Protein AF-A0A1M6JAI4-F1 (afdb_monomer_lite)

Foldseek 3Di:
DDPVVVVVLLVLLLVLLVLLLDALVVVVVCCVPDFPVVSLVSLCVSPVVCLVVCPVLVLDDPVLSVLSVLLNVLVVVVCVVVDGDDSCVSVDPSSNVSNVSSVVSSVRNVVRPSVVSCVPRPD

Radius of gyration: 14.9 Å; chains: 1; bounding box: 36×25×41 Å

Structure (mmCIF, N/CA/C/O backbone):
data_AF-A0A1M6JAI4-F1
#
_entry.id   AF-A0A1M6JAI4-F1
#
loop_
_atom_site.group_PDB
_atom_site.id
_atom_site.type_symbol
_atom_site.label_atom_id
_atom_site.label_alt_id
_atom_site.label_comp_id
_atom_site.label_asym_id
_atom_site.label_entity_id
_atom_site.label_seq_id
_atom_site.pdbx_PDB_ins_code
_atom_site.Cartn_x
_atom_site.Cartn_y
_atom_site.Cartn_z
_atom_site.occupancy
_atom_site.B_iso_or_equiv
_atom_site.auth_seq_id
_atom_site.auth_comp_id
_atom_site.auth_asym_id
_atom_site.auth_atom_id
_atom_site.pdbx_PDB_model_num
ATOM 1 N N . MET A 1 1 ? -0.455 4.300 23.136 1.00 67.06 1 MET A N 1
ATOM 2 C CA . MET A 1 1 ? -0.287 5.258 22.031 1.00 67.06 1 MET A CA 1
ATOM 3 C C . MET A 1 1 ? -1.417 6.248 22.186 1.00 67.06 1 MET A C 1
ATOM 5 O O . MET A 1 1 ? -2.537 5.793 22.377 1.00 67.06 1 MET A O 1
ATOM 9 N N . ASP A 1 2 ? -1.112 7.537 22.269 1.00 78.56 2 ASP A N 1
ATOM 10 C CA . ASP A 1 2 ? -2.148 8.571 22.363 1.00 78.56 2 ASP A CA 1
ATOM 11 C C . ASP A 1 2 ? -2.880 8.752 21.020 1.00 78.56 2 ASP A C 1
ATOM 13 O O . ASP A 1 2 ? -2.452 8.234 19.982 1.00 78.56 2 ASP A O 1
ATOM 17 N N . ASN A 1 3 ? -4.012 9.459 21.058 1.00 75.88 3 ASN A N 1
ATOM 18 C CA . ASN A 1 3 ? -4.882 9.660 19.898 1.00 75.88 3 ASN A CA 1
ATOM 19 C C . ASN A 1 3 ? -4.168 10.421 18.770 1.00 75.88 3 ASN A C 1
ATOM 21 O O . ASN A 1 3 ? -4.330 10.074 17.604 1.00 75.88 3 ASN A O 1
ATOM 25 N N . GLU A 1 4 ? -3.337 11.412 19.105 1.00 82.00 4 GLU A N 1
ATOM 26 C CA . GLU A 1 4 ? -2.576 12.200 18.126 1.00 82.00 4 GLU A CA 1
ATOM 27 C C . GLU A 1 4 ? -1.593 11.327 17.340 1.00 82.00 4 GLU A C 1
ATOM 29 O O . GLU A 1 4 ? -1.504 11.426 16.113 1.00 82.00 4 GLU A O 1
ATOM 34 N N . THR A 1 5 ? -0.907 10.409 18.024 1.00 84.62 5 THR A N 1
ATOM 35 C CA . THR A 1 5 ? -0.013 9.452 17.371 1.00 84.62 5 THR A CA 1
ATOM 36 C C . THR A 1 5 ? -0.791 8.521 16.437 1.00 84.62 5 THR A C 1
ATOM 38 O O . THR A 1 5 ? -0.329 8.254 15.330 1.00 84.62 5 THR A O 1
ATOM 41 N N . PHE A 1 6 ? -1.981 8.052 16.831 1.00 84.31 6 PHE A N 1
ATOM 42 C CA . PHE A 1 6 ? -2.822 7.208 15.971 1.00 84.31 6 PHE A CA 1
ATOM 43 C C . PHE A 1 6 ? -3.264 7.923 14.689 1.00 84.31 6 PHE A C 1
ATOM 45 O O . PHE A 1 6 ? -3.165 7.336 13.610 1.00 84.31 6 PHE A O 1
ATOM 52 N N . ILE A 1 7 ? -3.691 9.186 14.794 1.00 85.94 7 ILE A N 1
ATOM 53 C CA . ILE A 1 7 ? -4.071 10.015 13.637 1.00 85.94 7 ILE A CA 1
ATOM 54 C C . ILE A 1 7 ? -2.883 10.158 12.691 1.00 85.94 7 ILE A C 1
ATOM 56 O O . ILE A 1 7 ? -2.994 9.868 11.500 1.00 85.94 7 ILE A O 1
ATOM 60 N N . LEU A 1 8 ? -1.722 10.535 13.22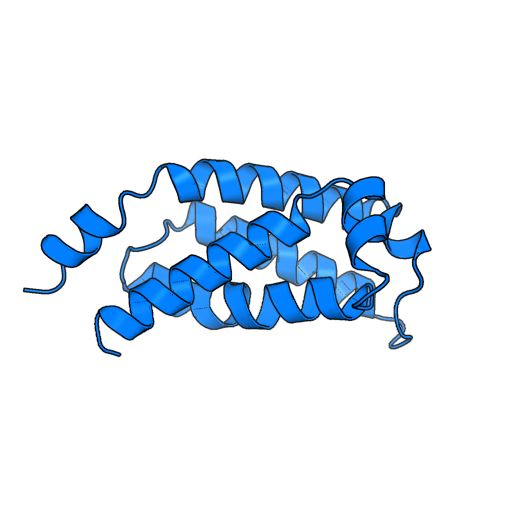7 1.00 89.50 8 LEU A N 1
ATOM 61 C CA . LEU A 1 8 ? -0.523 10.748 12.424 1.00 89.50 8 LEU A CA 1
ATOM 62 C C . LEU A 1 8 ? -0.068 9.468 11.709 1.00 89.50 8 LEU A C 1
ATOM 64 O O . LEU A 1 8 ? 0.327 9.519 10.542 1.00 89.50 8 LEU A O 1
ATOM 68 N N . LEU A 1 9 ? -0.136 8.315 12.378 1.00 91.62 9 LEU A N 1
ATOM 69 C CA . LEU A 1 9 ? 0.183 7.032 11.752 1.00 91.62 9 LEU A CA 1
ATOM 70 C C . LEU A 1 9 ? -0.824 6.661 10.662 1.00 91.62 9 LEU A C 1
ATOM 72 O O . LEU A 1 9 ? -0.421 6.179 9.605 1.00 91.62 9 LEU A O 1
ATOM 76 N N . TYR A 1 10 ? -2.114 6.917 10.873 1.00 91.00 10 TYR A N 1
ATOM 77 C CA . TYR A 1 10 ? -3.121 6.642 9.854 1.00 91.00 10 TYR A CA 1
ATOM 78 C C . TYR A 1 10 ? -2.980 7.559 8.631 1.00 91.00 10 TYR A C 1
ATOM 80 O O . TYR A 1 10 ? -3.081 7.102 7.493 1.00 91.00 10 TYR A O 1
ATOM 88 N N . GLU A 1 11 ? -2.670 8.842 8.827 1.00 92.12 11 GLU A N 1
ATOM 89 C CA . GLU A 1 11 ? -2.376 9.754 7.718 1.00 92.12 11 GLU A CA 1
ATOM 90 C C . GLU A 1 11 ? -1.157 9.308 6.901 1.00 92.12 11 GLU A C 1
ATOM 92 O O . GLU A 1 11 ? -1.154 9.423 5.671 1.00 92.12 11 GLU A O 1
ATOM 97 N N . ARG A 1 12 ? -0.111 8.805 7.569 1.00 94.69 12 ARG A N 1
ATOM 98 C CA . ARG A 1 12 ? 1.068 8.230 6.903 1.00 94.69 12 ARG A CA 1
ATOM 99 C C . ARG A 1 12 ? 0.703 6.984 6.113 1.00 94.69 12 ARG A C 1
ATOM 101 O O . ARG A 1 12 ? 1.046 6.908 4.936 1.00 94.69 12 ARG A O 1
ATOM 108 N N . MET A 1 13 ? -0.082 6.087 6.707 1.00 95.31 13 MET A N 1
ATOM 109 C CA . MET A 1 13 ? -0.616 4.913 6.022 1.00 95.31 13 MET A CA 1
ATOM 110 C C . MET A 1 13 ? -1.372 5.315 4.748 1.00 95.31 13 MET A C 1
ATOM 112 O O . MET A 1 13 ? -1.088 4.794 3.671 1.00 95.31 13 MET A O 1
ATOM 116 N N . LEU A 1 14 ? -2.279 6.296 4.829 1.00 95.06 14 LEU A N 1
ATOM 117 C CA . LEU A 1 14 ? -3.006 6.794 3.658 1.00 95.06 14 LEU A CA 1
ATOM 118 C C . LEU A 1 14 ? -2.066 7.330 2.575 1.00 95.06 14 LEU A C 1
ATOM 120 O O . LEU A 1 14 ? -2.277 7.040 1.399 1.00 95.06 14 LEU A O 1
ATOM 124 N N . LYS A 1 15 ? -1.029 8.090 2.944 1.00 95.19 15 LYS A N 1
ATOM 125 C CA . LYS A 1 15 ? -0.036 8.619 1.992 1.00 95.19 15 LYS A CA 1
ATOM 126 C C . LYS A 1 15 ? 0.785 7.504 1.340 1.00 95.19 15 LYS A C 1
ATOM 128 O O . LYS A 1 15 ? 1.015 7.555 0.134 1.00 95.19 15 LYS A O 1
ATOM 133 N N . ALA A 1 16 ? 1.181 6.488 2.100 1.00 96.56 16 ALA A N 1
ATOM 134 C CA . ALA A 1 16 ? 1.921 5.338 1.590 1.00 96.56 16 ALA A CA 1
ATOM 135 C C . ALA A 1 16 ? 1.074 4.495 0.621 1.00 96.56 16 ALA A C 1
ATOM 137 O O . ALA A 1 16 ? 1.519 4.179 -0.483 1.00 96.56 16 ALA A O 1
ATOM 138 N N . VAL A 1 17 ? -0.189 4.220 0.967 1.00 97.12 17 VAL A N 1
ATOM 139 C CA . VAL A 1 17 ? -1.135 3.541 0.064 1.00 97.12 17 VAL A CA 1
ATOM 140 C C . VAL A 1 17 ? -1.412 4.399 -1.179 1.00 97.12 17 VAL A C 1
ATOM 142 O O . VAL A 1 17 ? -1.452 3.879 -2.295 1.00 97.12 17 VAL A O 1
ATOM 145 N N . GLN A 1 18 ? -1.543 5.723 -1.022 1.00 96.00 18 GLN A N 1
ATOM 146 C CA . GLN A 1 18 ? -1.681 6.660 -2.143 1.00 96.00 18 GLN A CA 1
ATOM 147 C C . GLN A 1 18 ? -0.480 6.624 -3.086 1.00 96.00 18 GLN A C 1
ATOM 149 O O . GLN A 1 18 ? -0.687 6.643 -4.295 1.00 96.00 18 GLN A O 1
ATOM 154 N N . LEU A 1 19 ? 0.745 6.558 -2.561 1.00 95.75 19 LEU A N 1
ATOM 155 C CA . LEU A 1 19 ? 1.964 6.428 -3.360 1.00 95.75 19 LEU A CA 1
ATOM 156 C C . LEU A 1 19 ? 2.007 5.082 -4.096 1.00 95.75 19 LEU A C 1
ATOM 158 O O . LEU A 1 19 ? 2.313 5.040 -5.290 1.00 95.75 19 LEU A O 1
ATOM 162 N N . MET A 1 20 ? 1.656 3.991 -3.411 1.00 96.75 20 MET A N 1
ATOM 163 C CA . MET A 1 20 ? 1.650 2.653 -4.003 1.00 96.75 20 MET A CA 1
ATOM 164 C C . MET A 1 20 ? 0.621 2.525 -5.129 1.00 96.75 20 MET A C 1
ATOM 166 O O . MET A 1 20 ? 0.898 1.878 -6.128 1.00 96.75 20 MET A O 1
ATOM 170 N N . GLN A 1 21 ? -0.551 3.152 -5.020 1.00 96.50 21 GLN A N 1
ATOM 171 C CA . GLN A 1 21 ? -1.609 2.986 -6.023 1.00 96.50 21 GLN A CA 1
ATOM 172 C C . GLN A 1 21 ? -1.379 3.753 -7.337 1.00 96.50 21 GLN A C 1
ATOM 174 O O . GLN A 1 21 ? -2.050 3.482 -8.339 1.00 96.50 21 GLN A O 1
ATOM 179 N N . LEU A 1 22 ? -0.469 4.731 -7.342 1.00 95.94 22 LEU A N 1
ATOM 180 C CA . LEU A 1 22 ? -0.183 5.569 -8.509 1.00 95.94 22 LEU A CA 1
ATOM 181 C C . LEU A 1 22 ? 0.212 4.730 -9.725 1.00 95.94 22 LEU A C 1
ATOM 183 O O . LEU A 1 22 ? 0.765 3.644 -9.590 1.00 95.94 22 LEU A O 1
ATOM 187 N N . SER A 1 23 ? -0.066 5.222 -10.931 1.00 94.38 23 SER A N 1
ATOM 188 C CA . SER A 1 23 ? 0.415 4.578 -12.160 1.00 94.38 23 SER A CA 1
ATOM 189 C C . SER A 1 23 ? 1.948 4.529 -12.212 1.00 94.38 23 SER A C 1
ATOM 191 O O . SER A 1 23 ? 2.624 5.312 -11.549 1.00 94.38 23 SER A O 1
ATOM 193 N N . SER A 1 24 ? 2.509 3.643 -13.044 1.00 92.19 24 SER A N 1
ATOM 194 C CA . SER A 1 24 ? 3.963 3.582 -13.264 1.00 92.19 24 SER A CA 1
ATOM 195 C C . SER A 1 24 ? 4.537 4.946 -13.669 1.00 92.19 24 SER A C 1
ATOM 197 O O . SER A 1 24 ? 5.549 5.379 -13.125 1.00 92.19 24 SER A O 1
ATOM 199 N N . GLU A 1 25 ? 3.860 5.684 -14.558 1.00 91.12 25 GLU A N 1
ATOM 200 C CA . GLU A 1 25 ? 4.285 7.026 -14.978 1.00 91.12 25 GLU A CA 1
ATOM 201 C C . GLU A 1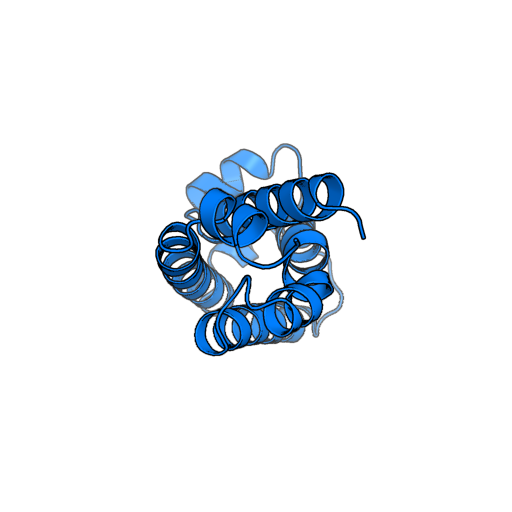 25 ? 4.318 8.013 -13.802 1.00 91.12 25 GLU A C 1
ATOM 203 O O . GLU A 1 25 ? 5.262 8.789 -13.649 1.00 91.12 25 GLU A O 1
ATOM 208 N N . GLU A 1 26 ? 3.294 7.988 -12.951 1.00 93.44 26 GLU A N 1
ATOM 209 C CA . GLU A 1 26 ? 3.226 8.850 -11.775 1.00 93.44 26 GLU A CA 1
ATOM 210 C C . GLU A 1 26 ? 4.288 8.468 -10.744 1.00 93.44 26 GLU A C 1
ATOM 212 O O . GLU A 1 26 ? 5.013 9.351 -10.298 1.00 93.44 26 GLU A O 1
ATOM 217 N N . GLN A 1 27 ? 4.455 7.180 -10.428 1.00 91.31 27 GLN A N 1
ATOM 218 C CA . GLN A 1 27 ? 5.515 6.686 -9.538 1.00 91.31 27 GLN A CA 1
ATOM 219 C C . GLN A 1 27 ? 6.902 7.090 -10.061 1.00 91.31 27 GLN A C 1
ATOM 221 O O . GLN A 1 27 ? 7.720 7.615 -9.305 1.00 91.31 27 GLN A O 1
ATOM 226 N N . ASN A 1 28 ? 7.130 6.998 -11.375 1.00 86.94 28 ASN A N 1
ATOM 227 C CA . ASN A 1 28 ? 8.354 7.468 -12.028 1.00 86.94 28 ASN A CA 1
ATOM 228 C C . ASN A 1 28 ? 8.622 8.972 -11.837 1.00 86.94 28 ASN A C 1
ATOM 230 O O . ASN A 1 28 ? 9.784 9.372 -11.729 1.00 86.94 28 ASN A O 1
ATOM 234 N N . LYS A 1 29 ? 7.586 9.819 -11.736 1.00 88.25 29 LYS A N 1
ATOM 235 C CA . LYS A 1 29 ? 7.759 11.252 -11.412 1.00 88.25 29 LYS A CA 1
ATOM 236 C C . LYS A 1 29 ? 8.291 11.457 -9.987 1.00 88.25 29 LYS A C 1
ATOM 238 O O . LYS A 1 29 ? 9.005 12.432 -9.748 1.00 88.25 29 LYS A O 1
ATOM 243 N N . TYR A 1 30 ? 8.007 10.537 -9.062 1.00 80.06 30 TYR A N 1
ATOM 244 C CA . TYR A 1 30 ? 8.571 10.539 -7.705 1.00 80.06 30 TYR A CA 1
ATOM 245 C C . TYR A 1 30 ? 9.988 9.953 -7.650 1.00 80.06 30 TYR A C 1
ATOM 247 O O . TYR A 1 30 ? 10.791 10.407 -6.832 1.00 80.06 30 TYR A O 1
ATOM 255 N N . LEU A 1 31 ? 10.346 9.049 -8.572 1.00 75.75 31 LEU A N 1
ATOM 256 C CA . LEU A 1 31 ? 11.665 8.398 -8.638 1.00 75.75 31 LEU A CA 1
ATOM 257 C C . LEU A 1 31 ? 12.859 9.332 -8.944 1.00 75.75 31 LEU A C 1
ATOM 259 O O . LEU A 1 31 ? 14.007 8.898 -9.037 1.00 75.75 31 LEU A O 1
ATOM 263 N N . GLY A 1 32 ? 12.619 10.634 -9.121 1.00 67.69 32 GLY A N 1
ATOM 264 C CA . GLY A 1 32 ? 13.675 11.652 -9.091 1.00 67.69 32 GLY A CA 1
ATOM 265 C C . GLY A 1 32 ? 14.172 11.983 -7.676 1.00 67.69 32 GLY A C 1
ATOM 266 O O . GLY A 1 32 ? 15.213 12.619 -7.537 1.00 67.69 32 GLY A O 1
ATOM 267 N N . LYS A 1 33 ? 13.423 11.581 -6.640 1.00 72.00 33 LYS A N 1
ATOM 268 C CA . LYS A 1 33 ? 13.709 11.843 -5.219 1.00 72.00 33 LYS A CA 1
ATOM 269 C C . LYS A 1 33 ? 13.867 10.572 -4.380 1.00 72.00 33 LYS A C 1
ATOM 271 O O . LYS A 1 33 ? 14.438 10.663 -3.300 1.00 72.00 33 LYS A O 1
ATOM 276 N N . ILE A 1 34 ? 13.349 9.442 -4.857 1.00 82.25 34 ILE A N 1
ATOM 277 C CA . ILE A 1 34 ? 13.343 8.142 -4.172 1.00 82.25 34 ILE A CA 1
ATOM 278 C C . ILE A 1 34 ? 13.623 7.004 -5.173 1.00 82.25 34 ILE A C 1
ATOM 280 O O . ILE A 1 34 ? 13.559 7.219 -6.383 1.00 82.25 34 ILE A O 1
ATOM 284 N N . SER A 1 35 ? 13.948 5.813 -4.686 1.00 89.38 35 SER A N 1
ATOM 285 C CA . SER A 1 35 ? 14.093 4.571 -5.464 1.00 89.38 35 SER A CA 1
ATOM 286 C C . SER A 1 35 ? 12.779 3.775 -5.535 1.00 89.38 35 SER A C 1
ATOM 288 O O . SER A 1 35 ? 11.788 4.139 -4.900 1.00 89.38 35 SER A O 1
ATOM 290 N N . VAL A 1 36 ? 12.741 2.705 -6.342 1.00 91.56 36 VAL A N 1
ATOM 291 C CA . VAL A 1 36 ? 11.581 1.792 -6.374 1.00 91.56 36 VAL A CA 1
ATOM 292 C C . VAL A 1 36 ? 11.459 1.067 -5.034 1.00 91.56 36 VAL A C 1
ATOM 294 O O . VAL A 1 36 ? 10.360 0.973 -4.489 1.00 91.56 36 VAL A O 1
ATOM 297 N N . ASP A 1 37 ? 12.586 0.648 -4.463 1.00 91.12 37 ASP A N 1
ATOM 298 C CA . ASP A 1 37 ? 12.663 0.059 -3.127 1.00 91.12 37 ASP A CA 1
ATOM 299 C C . ASP A 1 37 ? 12.089 0.997 -2.065 1.00 91.12 37 ASP A C 1
ATOM 301 O O . ASP A 1 37 ? 11.304 0.562 -1.230 1.00 91.12 37 ASP A O 1
ATOM 305 N N . ASP A 1 38 ? 12.383 2.300 -2.132 1.00 92.56 38 ASP A N 1
ATOM 306 C CA . ASP A 1 38 ? 11.839 3.277 -1.181 1.00 92.56 38 ASP A CA 1
ATOM 307 C C . ASP A 1 38 ? 10.305 3.329 -1.204 1.00 92.56 38 ASP A C 1
ATOM 309 O O . ASP A 1 38 ? 9.692 3.570 -0.164 1.00 92.56 38 ASP A O 1
ATOM 313 N N . ILE A 1 39 ? 9.658 3.087 -2.353 1.00 94.12 39 ILE A N 1
ATOM 31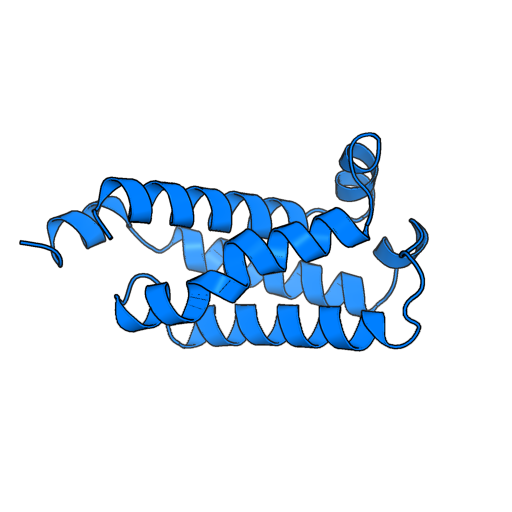4 C CA . ILE A 1 39 ? 8.189 3.010 -2.425 1.00 94.12 39 ILE A CA 1
ATOM 315 C C . ILE A 1 39 ? 7.686 1.813 -1.612 1.00 94.12 39 ILE A C 1
ATOM 317 O O . ILE A 1 39 ? 6.736 1.951 -0.838 1.00 94.12 39 ILE A O 1
ATOM 321 N N . ALA A 1 40 ? 8.325 0.653 -1.751 1.00 94.31 40 ALA A N 1
ATOM 322 C CA . ALA A 1 40 ? 7.943 -0.544 -1.009 1.00 94.31 40 ALA A CA 1
ATOM 323 C C . ALA A 1 40 ? 8.305 -0.465 0.475 1.00 94.31 40 ALA A C 1
ATOM 325 O O . ALA A 1 40 ? 7.484 -0.818 1.313 1.00 94.31 40 ALA A O 1
ATOM 326 N N . LEU A 1 41 ? 9.473 0.083 0.812 1.00 93.62 41 LEU A N 1
ATOM 327 C CA . LEU A 1 41 ? 9.875 0.348 2.193 1.00 93.62 41 LEU A CA 1
ATOM 328 C C . LEU A 1 41 ? 8.937 1.352 2.865 1.00 93.62 41 LEU A C 1
ATOM 330 O O . LEU A 1 41 ? 8.601 1.196 4.038 1.00 93.62 41 LEU A O 1
ATOM 334 N N . THR A 1 42 ? 8.472 2.368 2.132 1.00 95.31 42 THR A N 1
ATOM 335 C CA . THR A 1 42 ? 7.440 3.291 2.629 1.00 95.31 42 THR A CA 1
ATOM 336 C C . THR A 1 42 ? 6.144 2.536 2.908 1.00 95.31 42 THR A C 1
ATOM 338 O O . THR A 1 42 ? 5.528 2.750 3.947 1.00 95.31 42 THR A O 1
ATOM 341 N N . PHE A 1 43 ? 5.736 1.622 2.022 1.00 96.25 43 PHE A N 1
ATOM 342 C CA . PHE A 1 43 ? 4.555 0.793 2.256 1.00 96.25 43 PHE A CA 1
ATOM 343 C C . PHE A 1 43 ? 4.715 -0.095 3.500 1.00 96.25 43 PHE A C 1
ATOM 345 O O . PHE A 1 43 ? 3.844 -0.087 4.363 1.00 96.25 43 PHE A O 1
ATOM 352 N N . ASP A 1 44 ? 5.831 -0.803 3.648 1.00 95.44 44 ASP A N 1
ATOM 353 C CA . ASP A 1 44 ? 6.074 -1.653 4.819 1.00 95.44 44 ASP A CA 1
ATOM 354 C C . ASP A 1 44 ? 6.086 -0.844 6.131 1.00 95.44 44 ASP A C 1
ATOM 356 O O . ASP A 1 44 ? 5.338 -1.134 7.072 1.00 95.44 44 ASP A O 1
ATOM 360 N N . SER A 1 45 ? 6.875 0.233 6.165 1.00 94.31 45 SER A N 1
ATOM 361 C CA . SER A 1 45 ? 7.082 1.041 7.372 1.00 94.31 45 SER A CA 1
ATOM 362 C C . SER A 1 45 ? 5.859 1.836 7.821 1.00 94.31 45 SER A C 1
ATOM 364 O O . SER A 1 45 ? 5.646 1.965 9.027 1.00 94.31 45 SER A O 1
ATOM 366 N N . ASP A 1 46 ? 5.046 2.332 6.885 1.00 95.44 46 ASP A N 1
ATOM 367 C CA . ASP A 1 46 ? 3.884 3.169 7.205 1.00 95.44 46 ASP A CA 1
ATOM 368 C C . ASP A 1 46 ? 2.550 2.408 7.170 1.00 95.44 46 ASP A C 1
ATOM 370 O O . ASP A 1 46 ? 1.564 2.894 7.727 1.00 95.44 46 ASP A O 1
ATOM 374 N N . VAL A 1 47 ? 2.491 1.226 6.543 1.00 95.94 47 VAL A N 1
ATOM 375 C CA . VAL A 1 47 ? 1.258 0.432 6.392 1.00 95.94 47 VAL A CA 1
ATOM 376 C C . VAL A 1 47 ? 1.383 -0.912 7.103 1.00 95.94 47 VAL A C 1
ATOM 378 O O . VAL A 1 47 ? 0.671 -1.154 8.083 1.00 95.94 47 VAL A O 1
ATOM 381 N N . THR A 1 48 ? 2.283 -1.785 6.647 1.00 96.06 48 THR A N 1
ATOM 382 C CA . THR A 1 48 ? 2.360 -3.181 7.111 1.00 96.06 48 THR A CA 1
ATOM 383 C C . THR A 1 48 ? 2.667 -3.270 8.605 1.00 96.06 48 THR A C 1
ATOM 385 O O . THR A 1 48 ? 1.933 -3.935 9.345 1.00 96.06 48 THR A O 1
ATOM 388 N N . ILE A 1 49 ? 3.685 -2.542 9.083 1.00 95.12 49 ILE A N 1
ATOM 389 C CA . ILE A 1 49 ? 4.109 -2.548 10.496 1.00 95.12 49 ILE A CA 1
ATOM 390 C C . ILE A 1 49 ? 2.971 -2.141 11.450 1.00 95.12 49 ILE A C 1
ATOM 392 O O . ILE A 1 49 ? 2.905 -2.609 12.594 1.00 95.12 49 ILE A O 1
ATOM 396 N N . HIS A 1 50 ? 2.047 -1.292 10.999 1.00 93.50 50 HIS A N 1
ATOM 397 C CA . HIS A 1 50 ? 0.959 -0.767 11.827 1.00 93.50 50 HIS A CA 1
ATOM 398 C C . HIS A 1 50 ? -0.374 -1.508 11.659 1.00 93.50 50 HIS A C 1
ATOM 400 O O . HIS A 1 50 ? -1.238 -1.399 12.535 1.00 93.50 50 HIS A O 1
ATOM 406 N N . ALA A 1 51 ? -0.534 -2.321 10.611 1.00 94.38 51 ALA A N 1
ATOM 407 C CA . ALA A 1 51 ? -1.799 -2.956 10.242 1.00 94.38 51 ALA A CA 1
ATOM 408 C C . ALA A 1 51 ? -2.444 -3.765 11.382 1.00 94.38 51 ALA A C 1
ATOM 410 O O . ALA A 1 51 ? -3.638 -3.633 11.644 1.00 94.38 51 ALA A O 1
ATOM 411 N N . ASN A 1 52 ? -1.665 -4.556 12.127 1.00 94.38 52 ASN A N 1
ATOM 412 C CA . ASN A 1 52 ? -2.200 -5.356 13.238 1.00 94.38 52 ASN A CA 1
ATOM 413 C C . ASN A 1 52 ? -2.701 -4.483 14.402 1.00 94.38 52 ASN A C 1
ATOM 415 O O . ASN A 1 52 ? -3.684 -4.821 15.061 1.00 94.38 52 ASN A O 1
ATOM 419 N N . ASN A 1 53 ? -2.036 -3.354 14.664 1.00 91.31 53 ASN A N 1
ATOM 420 C CA . ASN A 1 53 ? -2.473 -2.421 15.701 1.00 91.31 53 ASN A CA 1
ATOM 421 C C . ASN A 1 53 ? -3.766 -1.721 15.282 1.00 91.31 53 ASN A C 1
ATOM 423 O O . ASN A 1 53 ? -4.682 -1.621 16.096 1.00 91.31 53 ASN A O 1
ATOM 427 N N . PHE A 1 54 ? -3.871 -1.307 14.017 1.00 91.50 54 PHE A N 1
ATOM 428 C CA . PHE A 1 54 ? -5.102 -0.728 13.483 1.00 91.50 54 PHE A CA 1
ATOM 429 C C . PHE A 1 54 ? -6.263 -1.727 13.480 1.00 91.50 54 PHE A C 1
ATOM 431 O O . PHE A 1 54 ? -7.375 -1.348 13.837 1.00 91.50 54 PHE A O 1
ATOM 438 N N . LEU A 1 55 ? -6.015 -3.003 13.163 1.00 93.19 55 LEU A N 1
ATOM 439 C CA . LEU A 1 55 ? -7.044 -4.043 13.208 1.00 93.19 55 LEU A CA 1
ATOM 440 C C . LEU A 1 55 ? -7.546 -4.281 14.638 1.00 93.19 55 LEU A C 1
ATOM 442 O O . LEU A 1 55 ? -8.748 -4.300 14.875 1.00 93.19 55 LEU A O 1
ATOM 446 N N . LYS A 1 56 ? -6.638 -4.417 15.615 1.00 90.94 56 LYS A N 1
ATOM 447 C CA . LYS A 1 56 ? -7.006 -4.585 17.036 1.00 90.94 56 LYS A CA 1
ATOM 448 C C . LYS A 1 56 ? -7.776 -3.394 17.592 1.00 90.94 56 LYS A C 1
ATOM 450 O O . LYS A 1 56 ? -8.610 -3.566 18.475 1.00 90.94 56 LYS A O 1
ATOM 455 N N . ALA A 1 57 ? -7.466 -2.204 17.093 1.00 86.50 57 ALA A N 1
ATOM 456 C CA . ALA A 1 57 ? -8.164 -0.980 17.435 1.00 86.50 57 ALA A CA 1
ATOM 457 C C . ALA A 1 57 ? -9.458 -0.784 16.628 1.00 86.50 57 ALA A C 1
ATOM 459 O O . ALA A 1 57 ? -10.085 0.240 16.815 1.00 86.50 57 ALA A O 1
ATOM 460 N N . ASN A 1 58 ? -9.855 -1.713 15.745 1.00 87.62 58 ASN A N 1
ATOM 461 C CA . ASN A 1 58 ? -10.982 -1.600 14.802 1.00 87.62 58 ASN A CA 1
ATOM 462 C C . ASN A 1 58 ? -10.945 -0.361 13.880 1.00 87.62 58 ASN A C 1
ATOM 464 O O . ASN A 1 58 ? -11.967 0.032 13.328 1.00 87.62 58 ASN A O 1
ATOM 468 N N . ILE A 1 59 ? -9.764 0.227 13.673 1.00 87.69 59 ILE A N 1
ATOM 469 C CA . ILE A 1 59 ? -9.548 1.344 12.739 1.00 87.69 59 ILE A CA 1
ATOM 470 C C . ILE A 1 59 ? -9.595 0.858 11.291 1.00 87.69 59 ILE A C 1
ATOM 472 O O . ILE A 1 59 ? -9.990 1.605 10.396 1.00 87.69 59 ILE A O 1
ATOM 476 N N . ILE A 1 60 ? -9.170 -0.385 11.061 1.00 92.19 60 ILE A N 1
ATOM 477 C CA . ILE A 1 60 ? -9.315 -1.069 9.780 1.00 92.19 60 ILE A CA 1
ATOM 478 C C . ILE A 1 60 ? -10.078 -2.376 9.963 1.00 92.19 60 ILE A C 1
ATOM 480 O O . ILE A 1 60 ? -10.035 -2.996 11.027 1.00 92.19 60 ILE A O 1
ATOM 484 N N . THR A 1 61 ? -10.757 -2.811 8.908 1.00 94.75 61 THR A N 1
ATOM 485 C CA . THR A 1 61 ? -11.469 -4.093 8.886 1.00 94.75 61 THR A CA 1
ATOM 486 C C . THR A 1 61 ? -10.519 -5.254 8.584 1.00 94.75 61 THR A C 1
ATOM 488 O O . THR A 1 61 ? -9.410 -5.060 8.083 1.00 94.75 61 THR A O 1
ATOM 491 N N . SER A 1 62 ? -10.964 -6.491 8.827 1.00 95.88 62 SER A N 1
ATOM 492 C CA . SER A 1 62 ? -10.211 -7.689 8.424 1.00 95.88 62 SER A CA 1
ATOM 493 C C . SER A 1 62 ? -9.961 -7.740 6.914 1.00 95.88 62 SER A C 1
ATOM 495 O O . SER A 1 62 ? -8.889 -8.141 6.490 1.00 95.88 62 SER A O 1
ATOM 497 N N . GLU A 1 63 ? -10.907 -7.265 6.100 1.00 96.56 63 GLU A N 1
ATOM 498 C CA . GLU A 1 63 ? -10.740 -7.209 4.643 1.00 96.56 63 GLU A CA 1
ATOM 499 C C . GLU A 1 63 ? -9.638 -6.217 4.232 1.00 96.56 63 GLU A C 1
ATOM 501 O O . GLU A 1 63 ? -8.797 -6.528 3.388 1.00 96.56 63 GLU A O 1
ATOM 506 N N . GLN A 1 64 ? -9.609 -5.033 4.854 1.00 96.94 64 GLN A N 1
ATOM 507 C CA . GLN A 1 64 ? -8.549 -4.044 4.634 1.00 96.94 64 GLN A CA 1
ATOM 508 C C . GLN A 1 64 ? -7.188 -4.592 5.089 1.00 96.94 64 GLN A C 1
ATOM 510 O O . GLN A 1 64 ? -6.194 -4.429 4.383 1.00 96.94 64 GLN A O 1
ATOM 515 N N . PHE A 1 65 ? -7.145 -5.286 6.229 1.00 97.75 65 PHE A N 1
ATOM 516 C CA . PHE A 1 65 ? -5.940 -5.956 6.718 1.00 97.75 65 PHE A CA 1
ATOM 517 C C . PHE A 1 65 ? -5.430 -7.022 5.737 1.00 97.75 65 PHE A C 1
ATOM 519 O O . PHE A 1 65 ? -4.246 -7.027 5.401 1.00 97.75 65 PHE A O 1
ATOM 526 N N . ASP A 1 66 ? -6.313 -7.877 5.221 1.00 97.88 66 ASP A N 1
ATOM 527 C CA . ASP A 1 66 ? -5.950 -8.923 4.260 1.00 97.88 66 ASP A CA 1
ATOM 528 C C . ASP A 1 66 ? -5.384 -8.337 2.959 1.00 97.88 66 ASP A C 1
ATOM 530 O O . ASP A 1 66 ? -4.448 -8.896 2.384 1.00 97.88 66 ASP A O 1
ATOM 534 N N . LEU A 1 67 ? -5.917 -7.202 2.491 1.00 97.94 67 LEU A N 1
ATOM 535 C CA . LEU A 1 67 ? -5.363 -6.483 1.339 1.00 97.94 67 LEU A CA 1
ATOM 536 C C . LEU A 1 67 ? -3.947 -5.967 1.612 1.00 97.94 67 LEU A C 1
ATOM 538 O O . LEU A 1 67 ? -3.079 -6.124 0.755 1.00 97.94 67 LEU A O 1
ATOM 542 N N . ILE A 1 68 ? -3.696 -5.396 2.797 1.00 98.19 68 ILE A N 1
ATOM 543 C CA . ILE A 1 68 ? -2.353 -4.935 3.185 1.00 98.19 68 ILE A CA 1
ATOM 544 C C . ILE A 1 68 ? -1.367 -6.105 3.156 1.00 98.19 68 ILE A C 1
ATOM 546 O O . ILE A 1 68 ? -0.316 -5.997 2.524 1.00 98.19 68 ILE A O 1
ATOM 550 N N . MET A 1 69 ? -1.718 -7.231 3.785 1.00 98.06 69 MET A N 1
ATOM 551 C CA . MET A 1 69 ? -0.836 -8.401 3.845 1.00 98.06 69 MET A CA 1
ATOM 552 C C . MET A 1 69 ? -0.558 -8.978 2.453 1.00 98.06 69 MET A C 1
ATOM 554 O O . MET A 1 69 ? 0.584 -9.289 2.141 1.00 98.06 69 MET A O 1
ATOM 558 N N . LYS A 1 70 ? -1.562 -9.042 1.568 1.00 97.62 70 LYS A N 1
ATOM 559 C CA . LYS A 1 70 ? -1.367 -9.505 0.181 1.00 97.62 70 LYS A CA 1
ATOM 560 C C . LYS A 1 70 ? -0.424 -8.611 -0.622 1.00 97.62 70 LYS A C 1
ATOM 562 O O . LYS A 1 70 ? 0.373 -9.124 -1.404 1.00 97.62 70 LYS A O 1
ATOM 567 N N . ILE A 1 71 ? -0.520 -7.290 -0.454 1.00 97.81 71 ILE A N 1
ATOM 568 C CA . ILE A 1 71 ? 0.411 -6.355 -1.099 1.00 97.81 71 ILE A CA 1
ATOM 569 C C . ILE A 1 71 ? 1.825 -6.602 -0.570 1.00 97.81 71 ILE A C 1
ATOM 571 O O . ILE A 1 71 ? 2.745 -6.743 -1.372 1.00 97.81 71 ILE A O 1
ATOM 575 N N . ASN A 1 72 ? 1.985 -6.710 0.752 1.00 96.06 72 ASN A N 1
ATOM 576 C CA . ASN A 1 72 ? 3.281 -6.957 1.376 1.00 96.06 72 ASN A CA 1
ATOM 577 C C . ASN A 1 72 ? 3.916 -8.268 0.894 1.00 96.06 72 ASN A C 1
ATOM 579 O O . ASN A 1 72 ? 5.046 -8.264 0.422 1.00 96.06 72 ASN A O 1
ATOM 583 N N . ASP A 1 73 ? 3.153 -9.362 0.902 1.00 95.00 73 ASP A N 1
ATOM 584 C CA . ASP A 1 73 ? 3.610 -10.669 0.425 1.00 9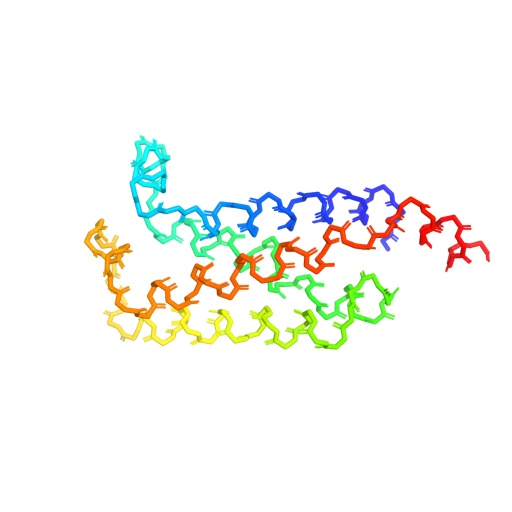5.00 73 ASP A CA 1
ATOM 585 C C . ASP A 1 73 ? 4.066 -10.631 -1.041 1.00 95.00 73 ASP A C 1
ATOM 587 O O . ASP A 1 73 ? 4.989 -11.347 -1.430 1.00 95.00 73 ASP A O 1
ATOM 591 N N . ASN A 1 74 ? 3.410 -9.829 -1.885 1.00 94.69 74 ASN A N 1
ATOM 592 C CA . ASN A 1 74 ? 3.822 -9.664 -3.276 1.00 94.69 74 ASN A CA 1
ATOM 593 C C . ASN A 1 74 ? 5.113 -8.845 -3.402 1.00 94.69 74 ASN A C 1
ATOM 595 O O . ASN A 1 74 ? 5.955 -9.187 -4.232 1.00 94.69 74 ASN A O 1
ATOM 599 N N . LEU A 1 75 ? 5.287 -7.799 -2.588 1.00 93.50 75 LEU A N 1
ATOM 600 C CA . LEU A 1 75 ? 6.533 -7.025 -2.535 1.00 93.50 75 LEU A CA 1
ATOM 601 C C . LEU A 1 75 ? 7.703 -7.883 -2.047 1.00 93.50 75 LEU A C 1
ATOM 603 O O . LEU A 1 75 ? 8.763 -7.864 -2.669 1.00 93.50 75 LEU A O 1
ATOM 607 N N . ASP A 1 76 ? 7.486 -8.696 -1.016 1.00 91.06 76 ASP A N 1
ATOM 608 C CA . ASP A 1 76 ? 8.503 -9.602 -0.480 1.00 91.06 76 ASP A CA 1
ATOM 609 C C . ASP A 1 76 ? 8.933 -10.643 -1.522 1.00 91.06 76 ASP A C 1
ATOM 611 O O . ASP A 1 76 ? 10.126 -10.835 -1.746 1.00 91.06 76 ASP A O 1
ATOM 615 N N . LYS A 1 77 ? 7.984 -11.256 -2.245 1.00 90.50 77 LYS A N 1
ATOM 616 C CA . LYS A 1 77 ? 8.296 -12.201 -3.339 1.00 90.50 77 LYS A CA 1
ATOM 617 C C . LYS A 1 77 ? 9.075 -11.555 -4.484 1.00 90.50 77 LYS A C 1
ATOM 619 O O . LYS A 1 77 ? 9.872 -12.219 -5.136 1.00 90.50 77 LYS A O 1
ATOM 624 N N . MET A 1 78 ? 8.854 -10.268 -4.751 1.00 88.62 78 MET A N 1
ATOM 625 C CA . MET A 1 78 ? 9.623 -9.532 -5.761 1.00 88.62 78 MET A CA 1
ATOM 626 C C . MET A 1 78 ? 11.079 -9.273 -5.329 1.00 88.62 78 MET A C 1
ATOM 628 O O . MET A 1 78 ? 11.894 -8.895 -6.173 1.00 88.62 78 MET A O 1
ATOM 632 N N . SER A 1 79 ? 11.402 -9.459 -4.044 1.00 83.06 79 SER A N 1
ATOM 633 C CA . SER A 1 79 ? 12.706 -9.170 -3.428 1.00 83.06 79 SER A CA 1
ATOM 634 C C . SER A 1 79 ? 13.663 -10.377 -3.417 1.00 83.06 79 SER A C 1
ATOM 636 O O . SER A 1 79 ? 14.800 -10.269 -2.954 1.00 83.06 79 SER A O 1
ATOM 638 N N . ASP A 1 80 ? 13.243 -11.530 -3.957 1.00 68.31 80 ASP A N 1
ATOM 639 C CA . ASP A 1 80 ? 13.984 -12.803 -3.877 1.00 68.31 80 ASP A CA 1
ATOM 640 C C . ASP A 1 80 ? 15.424 -12.748 -4.446 1.00 68.31 80 ASP A C 1
ATOM 642 O O . ASP A 1 80 ? 16.278 -13.523 -4.009 1.00 68.31 80 ASP A O 1
ATOM 646 N N . ASP A 1 81 ? 15.741 -11.794 -5.330 1.00 63.41 81 ASP A N 1
ATOM 647 C CA . ASP A 1 81 ? 17.085 -11.622 -5.910 1.00 63.41 81 ASP A CA 1
ATOM 648 C C . ASP A 1 81 ? 18.012 -10.654 -5.137 1.00 63.41 81 ASP A C 1
ATOM 650 O O . ASP A 1 81 ? 19.186 -10.536 -5.484 1.00 63.41 81 ASP A O 1
ATOM 654 N N . LYS A 1 82 ? 17.547 -9.999 -4.057 1.00 61.06 82 LYS A N 1
ATOM 655 C CA . LYS A 1 82 ? 18.323 -9.073 -3.185 1.00 61.06 82 LYS A CA 1
ATOM 656 C C . LYS A 1 82 ? 19.013 -7.882 -3.871 1.00 61.06 82 LYS A C 1
ATOM 658 O O . LYS A 1 82 ? 19.744 -7.144 -3.204 1.00 61.06 82 LYS A O 1
ATOM 663 N N . ASP A 1 83 ? 18.790 -7.681 -5.162 1.00 74.50 83 ASP A N 1
ATOM 664 C CA . ASP A 1 83 ? 19.263 -6.518 -5.899 1.00 74.50 83 ASP A CA 1
ATOM 665 C C . ASP A 1 83 ? 18.283 -5.349 -5.750 1.00 74.50 83 ASP A C 1
ATOM 667 O O . ASP A 1 83 ? 17.068 -5.534 -5.702 1.00 74.50 83 ASP A O 1
ATOM 671 N N . ILE A 1 84 ? 18.835 -4.132 -5.701 1.00 82.12 84 ILE A N 1
ATOM 672 C CA . ILE A 1 84 ? 18.064 -2.881 -5.704 1.00 82.12 84 ILE A CA 1
ATOM 673 C C . ILE A 1 84 ? 17.189 -2.857 -6.960 1.00 82.12 84 ILE A C 1
ATOM 675 O O . ILE A 1 84 ? 17.696 -3.031 -8.075 1.00 82.12 84 ILE A O 1
ATOM 679 N N . TRP A 1 85 ? 15.891 -2.611 -6.799 1.00 89.62 85 TRP A N 1
ATOM 680 C CA . TRP A 1 85 ? 14.960 -2.617 -7.918 1.00 89.62 85 TRP A CA 1
ATOM 681 C C . TRP A 1 85 ? 15.200 -1.444 -8.873 1.00 89.62 85 TRP A C 1
ATOM 683 O O . TRP A 1 85 ? 15.151 -0.260 -8.521 1.00 89.62 85 TRP A O 1
ATOM 693 N N . ALA A 1 86 ? 15.416 -1.785 -10.141 1.00 88.38 86 ALA A N 1
ATOM 694 C CA . ALA A 1 86 ? 15.484 -0.822 -11.227 1.00 88.38 86 ALA A CA 1
ATOM 695 C C . ALA A 1 86 ? 14.083 -0.293 -11.599 1.00 88.38 86 ALA A C 1
ATOM 697 O O . ALA A 1 86 ? 13.051 -0.828 -11.201 1.00 88.38 86 ALA A O 1
ATOM 698 N N . ARG A 1 87 ? 14.034 0.818 -12.347 1.00 88.81 87 ARG A N 1
ATOM 699 C CA . ARG A 1 87 ? 12.775 1.536 -12.642 1.00 88.81 87 ARG A CA 1
ATOM 700 C C . ARG A 1 87 ? 11.771 0.719 -13.452 1.00 88.81 87 ARG A C 1
ATOM 702 O O . ARG A 1 87 ? 10.571 0.928 -13.313 1.00 88.81 87 ARG A O 1
ATOM 709 N N . ASP A 1 88 ? 12.265 -0.182 -14.290 1.00 88.19 88 ASP A N 1
ATOM 710 C CA . ASP A 1 88 ? 11.474 -1.120 -15.088 1.00 88.19 88 ASP A CA 1
ATOM 711 C C . ASP A 1 88 ? 10.652 -2.087 -14.225 1.00 88.19 88 ASP A C 1
ATOM 713 O O . ASP A 1 88 ? 9.601 -2.546 -14.670 1.00 88.19 88 ASP A O 1
ATOM 717 N N . LYS A 1 89 ? 11.036 -2.296 -12.958 1.00 90.31 89 LYS A N 1
ATOM 718 C CA . LYS A 1 89 ? 10.243 -3.056 -11.982 1.00 90.31 89 LYS A CA 1
ATOM 719 C C . LYS A 1 89 ? 8.819 -2.516 -11.829 1.00 90.31 89 LYS A C 1
ATOM 721 O O . LYS A 1 89 ? 7.885 -3.289 -11.631 1.00 90.31 89 LYS A O 1
ATOM 726 N N . LEU A 1 90 ? 8.624 -1.201 -11.983 1.00 91.31 90 LEU A N 1
ATOM 727 C CA . LEU A 1 90 ? 7.296 -0.584 -11.924 1.00 91.31 90 LEU A CA 1
ATOM 728 C C . LEU A 1 90 ? 6.353 -1.103 -13.019 1.00 91.31 90 LEU A C 1
ATOM 730 O O . LEU A 1 90 ? 5.133 -1.049 -12.853 1.00 91.31 90 LEU A O 1
ATOM 734 N N . ASP A 1 91 ? 6.875 -1.596 -14.137 1.00 90.88 91 ASP A N 1
ATOM 735 C CA . ASP A 1 91 ? 6.065 -2.079 -15.256 1.00 90.88 91 ASP A CA 1
ATOM 736 C C . ASP A 1 91 ? 5.797 -3.589 -15.188 1.00 90.88 91 ASP A C 1
ATOM 738 O O . ASP A 1 91 ? 5.019 -4.118 -15.987 1.00 90.88 91 ASP A O 1
ATOM 742 N N . GLU A 1 92 ? 6.370 -4.289 -14.205 1.00 91.94 92 GLU A N 1
ATOM 743 C CA . GLU A 1 92 ? 6.129 -5.714 -14.018 1.00 91.94 92 GLU A CA 1
ATOM 744 C C . GLU A 1 92 ? 4.695 -6.017 -13.569 1.00 91.94 92 GLU A C 1
ATOM 746 O O . GLU A 1 92 ? 4.030 -5.246 -12.869 1.00 91.94 92 GLU A O 1
ATOM 751 N N . VAL A 1 93 ? 4.224 -7.208 -13.952 1.00 92.69 93 VAL A N 1
ATOM 752 C CA . VAL A 1 93 ? 2.866 -7.683 -13.655 1.00 92.69 93 VAL A CA 1
ATOM 753 C C . VAL A 1 93 ? 2.604 -7.697 -12.149 1.00 92.69 93 VAL A C 1
ATOM 755 O O . VAL A 1 93 ? 1.579 -7.182 -11.712 1.00 92.69 93 VAL A O 1
ATOM 758 N N . GLN A 1 94 ? 3.549 -8.199 -11.353 1.00 92.56 94 GLN A N 1
ATOM 759 C CA . GLN A 1 94 ? 3.414 -8.289 -9.896 1.00 92.56 94 GLN A CA 1
ATOM 760 C C . GLN A 1 94 ? 3.304 -6.904 -9.241 1.00 92.56 94 GLN A C 1
ATOM 762 O O . GLN A 1 94 ? 2.445 -6.686 -8.386 1.00 92.56 94 GLN A O 1
ATOM 767 N N . TRP A 1 95 ? 4.096 -5.926 -9.695 1.00 95.25 95 TRP A N 1
ATOM 768 C CA . TRP A 1 95 ? 3.970 -4.545 -9.226 1.00 95.25 95 TRP A CA 1
ATOM 769 C C . TRP A 1 95 ? 2.623 -3.937 -9.629 1.00 95.25 95 TRP A C 1
ATOM 771 O O . TRP A 1 95 ? 1.980 -3.222 -8.858 1.00 95.25 95 TRP A O 1
ATOM 781 N N . CYS A 1 96 ? 2.148 -4.246 -10.837 1.00 95.31 96 CYS A N 1
ATOM 782 C CA . CYS A 1 96 ? 0.832 -3.823 -11.296 1.00 95.31 96 CYS A CA 1
ATOM 783 C C . CYS A 1 96 ? -0.300 -4.377 -10.418 1.00 95.31 96 CYS A C 1
ATOM 785 O O . CYS A 1 96 ? -1.216 -3.629 -10.069 1.00 95.31 96 CYS A O 1
ATOM 787 N N . GLU A 1 97 ? -0.215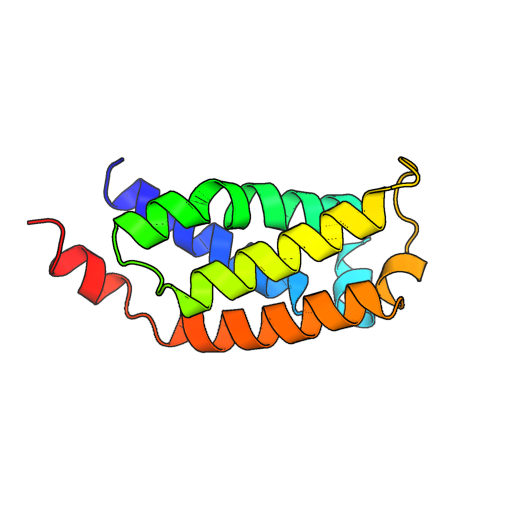 -5.643 -10.012 1.00 96.50 97 GLU A N 1
ATOM 788 C CA . GLU A 1 97 ? -1.152 -6.256 -9.065 1.00 96.50 97 GLU A CA 1
ATOM 789 C C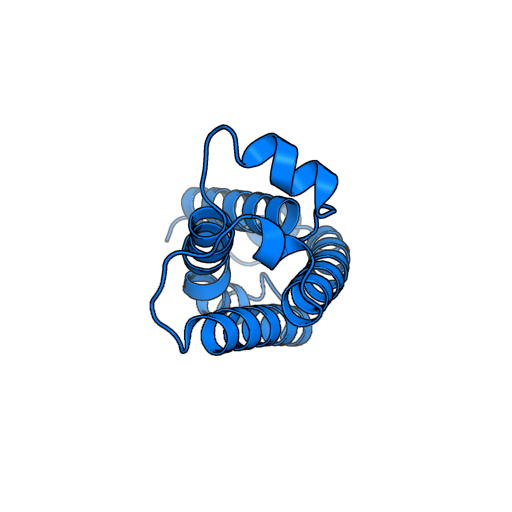 . GLU A 1 97 ? -1.135 -5.530 -7.715 1.00 96.50 97 GLU A C 1
ATOM 791 O O . GLU A 1 97 ? -2.202 -5.183 -7.200 1.00 96.50 97 GLU A O 1
ATOM 796 N N . CYS A 1 98 ? 0.051 -5.200 -7.185 1.00 97.56 98 CYS A N 1
ATOM 797 C CA . CYS A 1 98 ? 0.180 -4.385 -5.972 1.00 97.56 98 CYS A CA 1
ATOM 798 C C . CYS A 1 98 ? -0.533 -3.036 -6.110 1.00 97.56 98 CYS A C 1
ATOM 800 O O . CYS A 1 98 ? -1.274 -2.640 -5.210 1.00 97.56 98 CYS A O 1
ATOM 802 N N . ARG A 1 99 ? -0.393 -2.351 -7.253 1.00 97.31 99 ARG A N 1
ATOM 803 C CA . ARG A 1 99 ? -1.110 -1.088 -7.505 1.00 97.31 99 ARG A CA 1
ATOM 804 C C . ARG A 1 99 ? -2.620 -1.259 -7.501 1.00 97.31 99 ARG A C 1
ATOM 806 O O . ARG A 1 99 ? -3.325 -0.413 -6.959 1.00 97.31 99 ARG A O 1
ATOM 813 N N . VAL A 1 100 ? -3.130 -2.310 -8.144 1.00 97.75 100 VAL A N 1
ATOM 814 C CA . VAL A 1 100 ? -4.575 -2.576 -8.207 1.00 97.75 100 VAL A CA 1
ATOM 815 C C . VAL A 1 100 ? -5.127 -2.815 -6.805 1.00 97.75 100 VAL A C 1
ATOM 817 O O . VAL A 1 100 ? -6.097 -2.163 -6.421 1.00 97.75 100 VAL A O 1
ATOM 820 N N . MET A 1 101 ? -4.458 -3.656 -6.015 1.00 98.31 101 MET A N 1
ATOM 821 C CA . MET A 1 101 ? -4.838 -3.902 -4.622 1.00 98.31 101 MET A CA 1
ATOM 822 C C . MET A 1 101 ? -4.729 -2.632 -3.768 1.00 98.31 101 MET A C 1
ATOM 824 O O . MET A 1 101 ? -5.613 -2.359 -2.962 1.00 98.31 101 MET A O 1
ATOM 828 N N . ALA A 1 102 ? -3.704 -1.801 -3.976 1.00 97.75 102 ALA A N 1
ATOM 829 C CA . ALA A 1 102 ? -3.561 -0.532 -3.265 1.00 97.75 102 ALA A CA 1
ATOM 830 C C . ALA A 1 102 ? -4.670 0.476 -3.623 1.00 97.75 102 ALA A C 1
ATOM 832 O O . ALA A 1 102 ? -5.112 1.226 -2.752 1.00 97.75 102 ALA A O 1
ATOM 833 N N . ARG A 1 103 ? -5.170 0.487 -4.871 1.00 97.56 103 ARG A N 1
ATOM 834 C CA . ARG A 1 103 ? -6.349 1.295 -5.251 1.00 97.56 103 ARG A CA 1
ATOM 835 C C . ARG A 1 103 ? -7.593 0.836 -4.513 1.00 97.56 103 ARG A C 1
ATOM 837 O O . ARG A 1 103 ? -8.313 1.672 -3.973 1.00 97.56 103 ARG A O 1
ATOM 844 N N . GLU A 1 104 ? -7.830 -0.471 -4.487 1.00 97.25 104 GLU A N 1
ATOM 845 C CA . GLU A 1 104 ? -8.958 -1.055 -3.763 1.00 97.25 104 GLU A CA 1
ATOM 846 C C . GLU A 1 104 ? -8.879 -0.733 -2.266 1.00 97.25 104 GLU A C 1
ATOM 848 O O . GLU A 1 104 ? -9.839 -0.223 -1.686 1.00 97.25 104 GLU A O 1
ATOM 853 N N . LEU A 1 105 ? -7.706 -0.942 -1.664 1.00 97.50 105 LEU A N 1
ATOM 854 C CA . LEU A 1 105 ? -7.442 -0.613 -0.270 1.00 97.50 105 LEU A CA 1
ATOM 855 C C . LEU A 1 105 ? -7.702 0.871 0.011 1.00 97.50 105 LEU A C 1
ATOM 857 O O . LEU A 1 105 ? -8.374 1.193 0.985 1.00 97.50 105 LEU A O 1
ATOM 861 N N . LEU A 1 106 ? -7.228 1.782 -0.845 1.00 95.69 106 LEU A N 1
ATOM 862 C CA . LEU A 1 106 ? -7.431 3.220 -0.654 1.00 95.69 106 LEU A CA 1
ATOM 863 C C . LEU A 1 106 ? -8.909 3.619 -0.695 1.00 95.69 106 LEU A C 1
ATOM 865 O O . LEU A 1 106 ? -9.316 4.493 0.068 1.00 95.69 106 LEU A O 1
ATOM 869 N N . VAL A 1 107 ? -9.700 3.018 -1.590 1.00 94.75 107 VAL A N 1
ATOM 870 C CA . VAL A 1 107 ? -11.149 3.262 -1.649 1.00 94.75 107 VAL A CA 1
ATOM 871 C C . VAL A 1 107 ? -11.789 2.848 -0.331 1.00 94.75 107 VAL A C 1
ATOM 873 O O . VAL A 1 107 ? -12.449 3.672 0.294 1.00 94.75 107 VAL A O 1
ATOM 876 N N . LYS A 1 108 ? -11.503 1.628 0.136 1.00 93.56 108 LYS A N 1
ATOM 877 C CA . LYS A 1 108 ? -12.038 1.103 1.398 1.00 93.56 108 LYS A CA 1
ATOM 878 C C . LYS A 1 108 ? -11.601 1.938 2.602 1.00 93.56 108 LYS A C 1
ATOM 880 O O . LYS A 1 108 ? -12.410 2.214 3.471 1.00 93.56 108 LYS A O 1
ATOM 885 N N . LEU A 1 109 ? -10.341 2.371 2.664 1.00 91.44 109 LEU A N 1
ATOM 886 C CA . LEU A 1 109 ? -9.842 3.192 3.774 1.00 91.44 109 LEU A CA 1
ATOM 887 C C . LEU A 1 109 ? -10.527 4.562 3.842 1.00 91.44 109 LEU A C 1
ATOM 889 O O . LEU A 1 109 ? -10.754 5.071 4.931 1.00 91.44 109 LEU A O 1
ATOM 893 N N . LYS A 1 110 ? -10.891 5.158 2.702 1.00 87.00 110 LYS A N 1
ATOM 894 C CA . LYS A 1 110 ? -11.611 6.444 2.669 1.00 87.00 110 LYS A CA 1
ATOM 895 C C . LYS A 1 110 ? -13.058 6.354 3.152 1.00 87.00 110 LYS A C 1
ATOM 897 O O . LYS A 1 110 ? -13.661 7.391 3.406 1.00 87.00 110 LYS A O 1
ATOM 902 N N . GLU A 1 111 ? -13.612 5.151 3.249 1.00 83.75 111 GLU A N 1
ATOM 903 C CA . GLU A 1 111 ? -14.920 4.917 3.864 1.00 83.75 111 GLU A CA 1
ATOM 904 C C . GLU A 1 111 ? -14.832 4.928 5.397 1.00 83.75 111 GLU A C 1
ATOM 906 O O . GLU A 1 111 ? -15.857 5.054 6.066 1.00 83.75 111 GLU A O 1
ATOM 911 N N . ASN A 1 112 ? -13.623 4.837 5.966 1.00 80.06 112 ASN A N 1
ATOM 912 C CA . ASN A 1 112 ? -13.426 4.914 7.406 1.00 80.06 112 ASN A CA 1
ATOM 913 C C . ASN A 1 112 ? -13.547 6.381 7.850 1.00 80.06 112 ASN A C 1
ATOM 915 O O . ASN A 1 112 ? -12.751 7.233 7.454 1.00 80.06 112 ASN A O 1
ATOM 919 N N . ASP A 1 113 ? -14.509 6.673 8.723 1.00 71.00 113 ASP A N 1
ATOM 920 C CA . ASP A 1 113 ? -14.589 7.960 9.413 1.00 71.00 113 ASP A CA 1
ATOM 921 C C . ASP A 1 113 ? -13.728 7.915 10.679 1.00 71.00 113 ASP A C 1
ATOM 923 O O . ASP A 1 113 ? -14.167 7.494 11.753 1.00 71.00 113 ASP A O 1
ATOM 927 N N . ILE A 1 114 ? -12.460 8.299 10.536 1.00 68.56 114 ILE A N 1
ATOM 928 C CA . ILE A 1 114 ? -11.502 8.165 11.631 1.00 68.56 114 ILE A CA 1
ATOM 929 C C . ILE A 1 114 ? -11.710 9.182 12.751 1.00 68.56 114 ILE A C 1
ATOM 931 O O . ILE A 1 114 ? -11.384 8.891 13.901 1.00 68.56 114 ILE A O 1
ATOM 935 N N . GLU A 1 115 ? -12.279 10.349 12.437 1.00 63.84 115 GLU A N 1
ATOM 936 C CA . GLU A 1 115 ? -12.615 11.357 13.442 1.00 63.84 115 GLU A CA 1
ATOM 937 C C . GLU A 1 115 ? -13.755 10.851 14.327 1.00 63.84 115 GLU A C 1
ATOM 939 O O . GLU A 1 115 ? -13.655 10.904 15.556 1.00 63.84 115 GLU A O 1
ATOM 944 N N . THR A 1 116 ? -14.795 10.270 13.724 1.00 65.94 116 THR A N 1
ATOM 945 C CA . THR A 1 116 ? -15.874 9.612 14.474 1.00 65.94 116 THR A CA 1
ATOM 946 C C . THR A 1 116 ? -15.341 8.426 15.278 1.00 65.94 116 THR A C 1
ATOM 948 O O . THR A 1 116 ? -15.639 8.305 16.466 1.00 65.94 116 THR A O 1
ATOM 951 N N . PHE A 1 117 ? -14.462 7.606 14.695 1.00 65.88 117 PHE A N 1
ATOM 952 C CA . PHE A 1 117 ? -13.915 6.433 15.375 1.00 65.88 117 PHE A CA 1
ATOM 953 C C . PHE A 1 117 ? -13.137 6.782 16.657 1.00 65.88 117 PHE A C 1
ATOM 955 O O . PHE A 1 117 ? -13.316 6.132 17.693 1.00 65.88 117 PHE A O 1
ATOM 962 N N . ILE A 1 118 ? -12.302 7.824 16.605 1.00 64.69 118 ILE A N 1
ATOM 963 C CA . ILE A 1 118 ? -11.503 8.290 17.749 1.00 64.69 118 ILE A CA 1
ATOM 964 C C . ILE A 1 118 ? -12.393 8.887 18.844 1.00 64.69 118 ILE A C 1
ATOM 966 O O . ILE A 1 118 ? -12.127 8.672 20.026 1.00 64.69 118 ILE A O 1
ATOM 970 N N . ASN A 1 119 ? -13.459 9.591 18.464 1.00 62.00 119 ASN A N 1
ATOM 971 C CA . ASN A 1 119 ? -14.404 10.173 19.415 1.00 62.00 119 ASN A CA 1
ATOM 972 C C . ASN A 1 119 ? -15.291 9.120 20.102 1.00 62.00 119 ASN A C 1
ATOM 974 O O . ASN A 1 119 ? -15.715 9.339 21.234 1.00 62.00 119 ASN A O 1
ATOM 978 N N . GLU A 1 120 ? -15.567 7.987 19.449 1.00 62.41 120 GLU A N 1
ATOM 979 C CA . GLU A 1 120 ? -16.491 6.961 19.959 1.00 62.41 120 GLU A CA 1
ATOM 980 C C . GLU A 1 120 ? -15.818 5.812 20.728 1.00 62.41 120 GLU A C 1
ATOM 982 O O . GLU A 1 120 ? -16.462 5.200 21.577 1.00 62.41 120 GLU A O 1
ATOM 987 N N . ASN A 1 121 ? -14.546 5.496 20.457 1.00 56.03 121 ASN A N 1
ATOM 988 C CA . ASN A 1 121 ? -13.917 4.259 20.954 1.00 56.03 121 ASN A CA 1
ATOM 989 C C . ASN A 1 121 ? -12.779 4.469 21.965 1.00 56.03 121 ASN A C 1
ATOM 991 O O . ASN A 1 121 ? -12.149 3.496 22.382 1.00 56.03 121 ASN A O 1
ATOM 995 N N . LEU A 1 122 ? -12.479 5.715 22.347 1.00 56.97 122 LEU A N 1
ATOM 996 C CA . LEU A 1 122 ? -11.328 6.043 23.202 1.00 56.97 122 LEU A CA 1
ATOM 997 C C . LEU A 1 122 ? -11.678 6.937 24.414 1.00 56.97 122 LEU A C 1
ATOM 999 O O . LEU A 1 122 ? -10.767 7.507 25.019 1.00 56.97 122 LEU A O 1
ATOM 1003 N N . TYR A 1 123 ? -12.966 7.007 24.793 1.00 46.47 123 TYR A N 1
ATOM 1004 C CA . TYR A 1 123 ? -13.469 7.589 26.053 1.00 46.47 123 TYR A CA 1
ATOM 1005 C C . TYR A 1 123 ? -14.011 6.526 27.014 1.00 46.47 123 TYR A C 1
ATOM 1007 O O . TYR A 1 123 ? -14.789 5.657 26.563 1.00 46.47 123 TYR A O 1
#

pLDDT: mean 88.14, std 11.21, range [46.47, 98.31]

Organism: NCBI:txid1121302

Sequence (123 aa):
MDNETFILLYERMLKAVQLMQLSSEEQNKYLGKISVDDIALTFDSDVTIHANNFLKANIITSEQFDLIMKINDNLDKMSDDKDIWARDKLDEVQWCECRVMARELLVKLKENDIETFINENLY

Secondary structure (DSSP, 8-state):
--HHHHHHHHHHHHHHHHHHHS-HHHHHHHTTTS-HHHHHHHHIIIIIHHHHHHHHTTSS-HHHHHHHHHHHHHHHHTTTT-SPPPGGGGGSHHHHHHHHHHHHHHHHHHT--HHHHHHHH--